Protein AF-J9DM99-F1 (afdb_monomer)

Structure (mmCIF, N/CA/C/O backbone):
data_AF-J9DM99-F1
#
_entry.id   AF-J9DM99-F1
#
loop_
_atom_site.group_PDB
_atom_site.id
_atom_site.type_symbol
_atom_site.label_atom_id
_atom_site.label_alt_id
_atom_site.label_comp_id
_atom_site.label_asym_id
_atom_site.label_entity_id
_atom_site.label_seq_id
_atom_site.pdbx_PDB_ins_code
_atom_site.Cartn_x
_atom_site.Cartn_y
_atom_si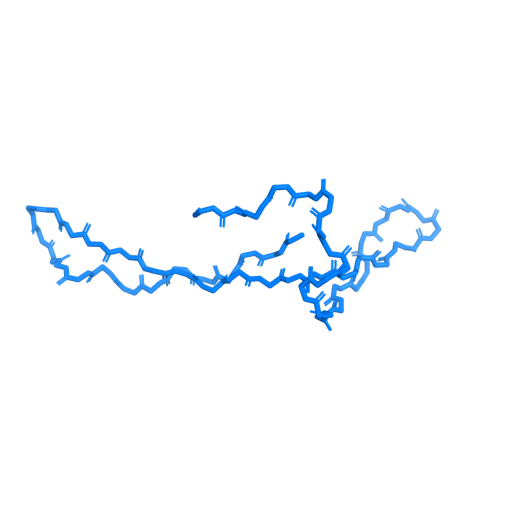te.Cartn_z
_atom_site.occupancy
_atom_site.B_iso_or_equiv
_atom_site.auth_seq_id
_atom_site.auth_comp_id
_atom_site.auth_asym_id
_atom_site.auth_atom_id
_atom_site.pdbx_PDB_model_num
ATOM 1 N N . TRP A 1 1 ? 4.420 -1.877 -5.082 1.00 94.00 1 TRP A N 1
ATOM 2 C CA . TRP A 1 1 ? 3.589 -1.168 -4.083 1.00 94.00 1 TRP A CA 1
ATOM 3 C C . TRP A 1 1 ? 4.444 -0.711 -2.918 1.00 94.00 1 TRP A C 1
ATOM 5 O O . TRP A 1 1 ? 5.311 -1.459 -2.489 1.00 94.00 1 TRP A O 1
ATOM 15 N N . MET A 1 2 ? 4.177 0.476 -2.383 1.00 94.75 2 MET A N 1
ATOM 16 C CA . MET A 1 2 ? 4.791 1.001 -1.164 1.00 94.75 2 MET A CA 1
AT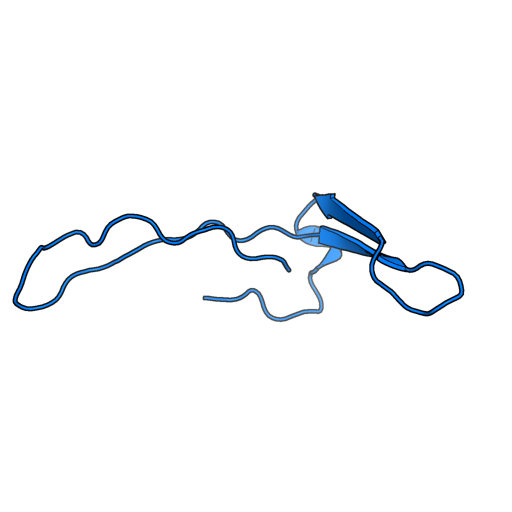OM 17 C C . MET A 1 2 ? 3.701 1.389 -0.165 1.00 94.75 2 MET A C 1
ATOM 19 O O . MET A 1 2 ? 2.703 2.012 -0.531 1.00 94.75 2 MET A O 1
ATOM 23 N N . THR A 1 3 ? 3.894 1.026 1.101 1.00 95.50 3 THR A N 1
ATOM 24 C CA . THR A 1 3 ? 2.968 1.348 2.190 1.00 95.50 3 THR A CA 1
ATOM 25 C C . THR A 1 3 ? 3.454 2.571 2.955 1.00 95.50 3 THR A C 1
ATOM 27 O O . THR A 1 3 ? 4.608 2.626 3.376 1.00 95.50 3 THR A O 1
ATOM 30 N N . GLY A 1 4 ? 2.566 3.539 3.161 1.00 93.56 4 GLY A N 1
ATOM 31 C CA . GLY A 1 4 ? 2.800 4.651 4.071 1.00 93.56 4 GLY A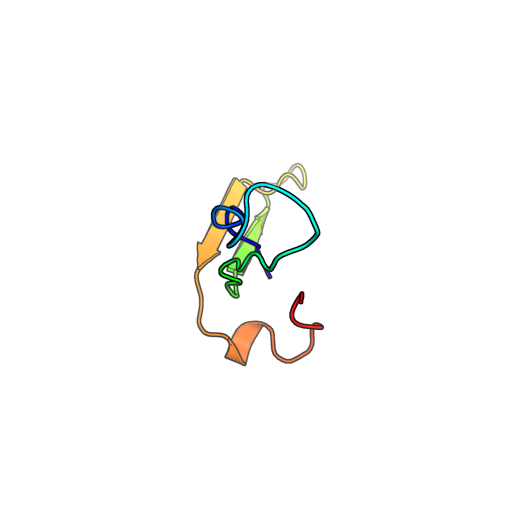 CA 1
ATOM 32 C C . GLY A 1 4 ? 2.725 4.222 5.537 1.00 93.56 4 GLY A C 1
ATOM 33 O O . GLY A 1 4 ? 2.465 3.062 5.861 1.00 93.56 4 GLY A O 1
ATOM 34 N N . LYS A 1 5 ? 2.924 5.195 6.428 1.00 96.06 5 LYS A N 1
ATOM 35 C CA . LYS A 1 5 ? 2.750 4.993 7.869 1.00 96.06 5 LYS A CA 1
ATOM 36 C C . LYS A 1 5 ? 1.302 4.613 8.186 1.00 96.06 5 LYS A C 1
ATOM 38 O O . LYS A 1 5 ? 0.375 5.087 7.523 1.00 96.06 5 LYS A O 1
ATOM 43 N N . TRP A 1 6 ? 1.136 3.778 9.206 1.00 96.31 6 TRP A N 1
ATOM 44 C CA . TRP A 1 6 ? -0.164 3.537 9.819 1.00 96.31 6 TRP A CA 1
ATOM 45 C C . TRP A 1 6 ? -0.701 4.823 10.450 1.00 96.31 6 TRP A C 1
ATOM 47 O O . TRP A 1 6 ? 0.068 5.641 10.960 1.00 96.31 6 TRP A O 1
ATOM 57 N N . SER A 1 7 ? -2.016 5.001 10.379 1.00 96.75 7 SER A N 1
ATOM 58 C CA . SER A 1 7 ? -2.736 5.982 11.177 1.00 96.75 7 SER A CA 1
ATOM 59 C C . SER A 1 7 ? -2.659 5.602 12.648 1.00 96.75 7 SER A C 1
ATOM 61 O O . SER A 1 7 ? -2.347 4.464 13.004 1.00 96.75 7 SER A O 1
ATOM 63 N N . GLU A 1 8 ? -3.026 6.543 13.507 1.00 96.12 8 GLU A N 1
ATOM 64 C CA . GLU A 1 8 ? -3.335 6.202 14.888 1.00 96.12 8 GLU A CA 1
ATOM 65 C C . GLU A 1 8 ? -4.466 5.167 14.937 1.00 96.12 8 GLU A C 1
ATOM 67 O O . GLU A 1 8 ? -5.304 5.077 14.027 1.00 96.12 8 GLU A O 1
ATOM 72 N N . CYS A 1 9 ? -4.445 4.353 15.990 1.00 96.62 9 CYS A N 1
ATOM 73 C CA . CYS A 1 9 ? -5.504 3.396 16.255 1.00 96.62 9 CYS A CA 1
ATOM 74 C C . CYS A 1 9 ? -6.775 4.152 16.658 1.00 96.62 9 CYS A C 1
ATOM 76 O O . CYS A 1 9 ? -6.709 5.113 17.422 1.00 96.62 9 CYS A O 1
ATOM 78 N N . THR A 1 10 ? -7.939 3.697 16.195 1.00 97.31 10 THR A N 1
ATOM 79 C CA . THR A 1 10 ? -9.230 4.310 16.557 1.00 97.31 10 THR A CA 1
ATOM 80 C C . THR A 1 10 ? -9.580 4.192 18.041 1.00 97.31 10 THR A C 1
ATOM 82 O O . THR A 1 10 ? -10.507 4.860 18.489 1.00 97.31 10 THR A O 1
ATOM 85 N N . ALA A 1 11 ? -8.898 3.331 18.798 1.00 96.25 11 ALA A N 1
ATOM 86 C CA . ALA A 1 11 ? -9.101 3.185 20.233 1.00 96.25 11 ALA A CA 1
ATOM 87 C C . ALA A 1 11 ? -7.776 2.955 20.969 1.00 96.25 11 ALA A C 1
ATOM 89 O O . ALA A 1 11 ? -6.807 2.435 20.410 1.00 96.25 11 ALA A O 1
ATOM 90 N N . SER A 1 12 ? -7.755 3.365 22.237 1.00 93.50 12 SER A N 1
ATOM 91 C CA . SER A 1 12 ? -6.605 3.254 23.138 1.00 93.50 12 SER A CA 1
ATOM 92 C C . SER A 1 12 ? -6.537 1.919 23.892 1.00 93.50 12 SER A C 1
ATOM 94 O O . SER A 1 12 ? -5.471 1.572 24.391 1.00 93.50 12 SER A O 1
ATOM 96 N N . CYS A 1 13 ? -7.646 1.177 23.991 1.00 92.06 13 CYS A N 1
ATOM 97 C CA . CYS A 1 13 ? -7.729 -0.164 24.579 1.00 92.06 13 CYS A CA 1
ATOM 98 C C . CYS A 1 13 ? -8.906 -0.960 23.978 1.00 92.06 13 CYS A C 1
ATOM 100 O O . CYS A 1 13 ? -9.777 -0.383 23.332 1.00 92.06 13 CYS A O 1
ATOM 102 N N . ASP A 1 14 ? -8.901 -2.284 24.180 1.00 88.56 14 ASP A N 1
ATOM 103 C CA . ASP A 1 14 ? -9.973 -3.225 23.795 1.00 88.56 14 ASP A CA 1
ATOM 104 C C . ASP A 1 14 ? -10.268 -3.358 22.286 1.00 88.56 14 ASP A C 1
ATOM 106 O O . ASP A 1 14 ? -11.381 -3.671 21.866 1.00 88.56 14 ASP A O 1
ATOM 110 N N . GLY A 1 15 ? -9.236 -3.191 21.456 1.00 91.62 15 GLY A N 1
ATOM 111 C CA . GLY A 1 15 ? -9.304 -3.356 20.001 1.00 91.62 15 GLY A CA 1
ATOM 112 C C . GLY A 1 15 ? -9.232 -2.024 19.256 1.00 91.62 15 GLY A C 1
ATOM 113 O O . GLY A 1 15 ? -8.782 -1.024 19.803 1.00 91.62 15 GLY A O 1
ATOM 114 N N . GLY A 1 16 ? -9.619 -2.020 17.979 1.00 93.94 16 GLY A N 1
ATOM 115 C CA . GLY A 1 16 ? -9.605 -0.834 17.119 1.00 93.94 16 GLY A CA 1
ATOM 116 C C . GLY A 1 16 ? -9.078 -1.120 15.715 1.00 93.94 16 GLY A C 1
ATOM 117 O O . GLY A 1 16 ? -8.620 -2.223 15.416 1.00 93.94 16 GLY A O 1
ATOM 118 N N . TYR A 1 17 ? -9.150 -0.112 14.850 1.00 95.00 17 TYR A N 1
ATOM 119 C CA . TYR A 1 17 ? -8.665 -0.186 13.477 1.00 95.00 17 TYR A CA 1
ATOM 120 C C . TYR A 1 17 ? -7.635 0.904 13.220 1.00 95.00 17 TYR A C 1
ATOM 122 O O . TYR A 1 17 ? -7.667 1.983 13.807 1.00 95.00 17 TYR A O 1
ATOM 130 N N . GLN A 1 18 ? -6.716 0.612 12.314 1.00 95.81 18 GLN A N 1
ATOM 131 C CA . GLN A 1 18 ? -5.745 1.562 11.797 1.00 95.81 18 GLN A CA 1
ATOM 132 C C . GLN A 1 18 ? -5.744 1.429 10.282 1.00 95.81 18 GLN A C 1
ATOM 134 O O . GLN A 1 18 ? -5.962 0.352 9.727 1.00 95.81 18 GLN A O 1
ATOM 139 N N . THR A 1 19 ? -5.551 2.551 9.608 1.00 95.56 19 THR A N 1
ATOM 140 C CA . THR A 1 19 ? -5.542 2.625 8.151 1.00 95.56 19 THR A CA 1
ATOM 141 C C . THR A 1 19 ? -4.170 3.073 7.694 1.00 95.56 19 THR A C 1
ATOM 143 O O . THR A 1 19 ? -3.466 3.788 8.401 1.00 95.56 19 THR A O 1
ATOM 146 N N . ARG A 1 20 ? -3.756 2.667 6.500 1.00 96.50 20 ARG A N 1
ATOM 147 C CA . ARG A 1 20 ? -2.538 3.182 5.876 1.00 96.50 20 ARG A CA 1
ATOM 148 C C . ARG A 1 20 ? -2.786 3.444 4.411 1.00 96.50 20 ARG A C 1
ATOM 150 O O . ARG A 1 20 ? -3.633 2.815 3.780 1.00 96.50 20 ARG A O 1
ATOM 157 N N . LYS A 1 21 ? -2.017 4.371 3.855 1.00 95.12 21 LYS A N 1
ATOM 158 C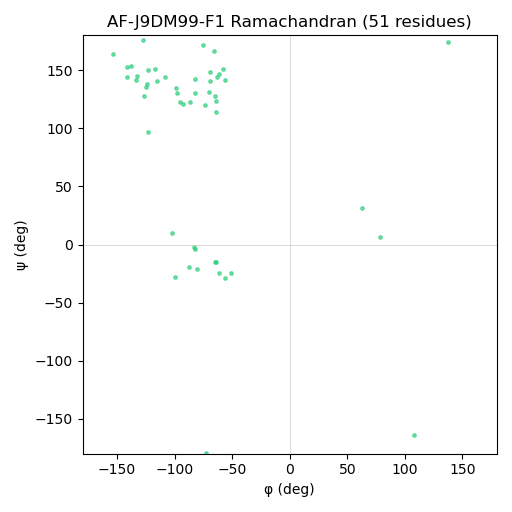 CA . LYS A 1 21 ? -2.028 4.606 2.413 1.00 95.12 21 LYS A CA 1
ATOM 159 C C . LYS A 1 21 ? -1.124 3.589 1.725 1.00 95.12 21 LYS A C 1
ATOM 161 O O . LYS A 1 21 ? -0.056 3.260 2.236 1.00 95.12 21 LYS A O 1
ATOM 166 N N . VAL A 1 22 ? -1.544 3.130 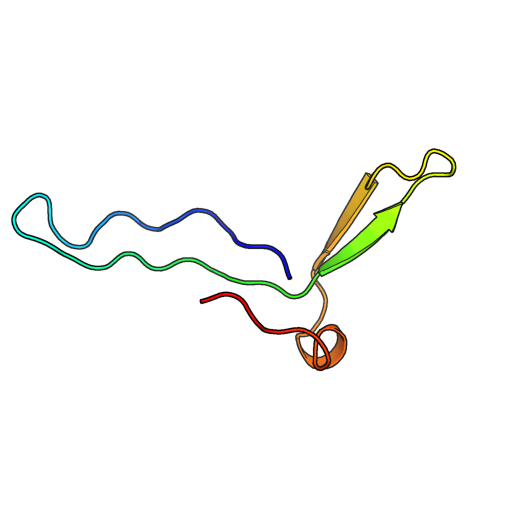0.554 1.00 96.25 22 VAL A N 1
ATOM 167 C CA . VAL A 1 22 ? -0.797 2.199 -0.293 1.00 96.25 22 VAL A CA 1
ATOM 168 C C . VAL A 1 22 ? -0.689 2.827 -1.674 1.00 96.25 22 VAL A C 1
ATOM 170 O O . VAL A 1 22 ? -1.695 3.275 -2.222 1.00 96.25 22 VAL A O 1
ATOM 173 N N . TYR A 1 23 ? 0.528 2.905 -2.204 1.00 95.38 23 TYR A N 1
ATOM 174 C CA . TYR A 1 23 ? 0.824 3.583 -3.463 1.00 95.38 23 TYR A CA 1
ATOM 175 C C . TYR A 1 23 ? 1.516 2.639 -4.437 1.00 95.38 23 TYR A C 1
ATOM 177 O O . TYR A 1 23 ? 2.414 1.886 -4.040 1.00 95.38 23 TYR A O 1
ATOM 185 N N . CYS A 1 24 ? 1.137 2.688 -5.712 1.00 96.62 24 CYS A N 1
ATOM 186 C CA . CYS A 1 24 ? 1.964 2.104 -6.753 1.00 96.62 24 CYS A CA 1
ATOM 187 C C . CYS A 1 24 ? 3.226 2.959 -6.922 1.00 96.62 24 CYS A C 1
ATOM 189 O O . CYS A 1 24 ? 3.162 4.191 -6.969 1.00 96.62 24 CYS A O 1
ATOM 191 N N . VAL A 1 25 ? 4.382 2.300 -6.939 1.00 95.50 25 VAL A N 1
ATOM 192 C CA . VAL A 1 25 ? 5.672 2.958 -7.136 1.00 95.50 25 VAL A CA 1
ATOM 193 C C . VAL A 1 25 ? 6.479 2.182 -8.159 1.00 95.50 25 VAL A C 1
ATOM 195 O O . VAL A 1 25 ? 6.447 0.951 -8.166 1.00 95.50 25 VAL A O 1
ATOM 198 N N . GLU A 1 26 ? 7.191 2.921 -8.994 1.00 93.62 26 GLU A N 1
ATOM 199 C CA . GLU A 1 26 ? 8.254 2.421 -9.850 1.00 93.62 26 GLU A CA 1
ATOM 200 C C . GLU A 1 26 ? 9.575 2.584 -9.094 1.00 93.62 26 GLU A C 1
ATOM 202 O O . GLU A 1 26 ? 9.919 3.691 -8.670 1.00 93.62 26 GLU A O 1
ATOM 207 N N . SER A 1 27 ? 10.277 1.473 -8.875 1.00 91.12 27 SER A N 1
ATOM 208 C CA . SER A 1 27 ? 11.571 1.463 -8.195 1.00 91.12 27 SER A CA 1
ATOM 209 C C . SER A 1 27 ? 12.685 1.498 -9.233 1.00 91.12 27 SER A C 1
ATOM 211 O O . SER A 1 27 ? 12.751 0.617 -10.090 1.00 91.12 27 SER A O 1
ATOM 213 N N . SER A 1 28 ? 13.557 2.501 -9.159 1.00 90.19 28 SER A N 1
ATOM 214 C CA . SER A 1 28 ? 14.784 2.542 -9.952 1.00 90.19 28 SER A CA 1
ATOM 215 C C . SER A 1 28 ? 15.955 2.061 -9.101 1.00 90.19 28 SER A C 1
ATOM 217 O O . SER A 1 28 ? 16.103 2.445 -7.936 1.00 90.19 28 SER A O 1
ATOM 219 N N . ASN A 1 29 ? 16.779 1.195 -9.688 1.00 91.50 29 ASN A N 1
ATOM 220 C CA . ASN A 1 29 ? 17.972 0.662 -9.046 1.00 91.50 29 ASN A CA 1
ATOM 221 C C . ASN A 1 29 ? 19.214 1.268 -9.695 1.00 91.50 29 ASN A C 1
ATOM 223 O O . ASN A 1 29 ? 19.244 1.469 -10.909 1.00 91.50 29 ASN A O 1
ATOM 227 N N . ASP A 1 30 ? 20.247 1.514 -8.897 1.00 88.94 30 ASP A N 1
ATOM 228 C CA . ASP A 1 30 ? 21.573 1.817 -9.426 1.00 88.94 30 ASP A CA 1
ATOM 229 C C . ASP A 1 30 ? 22.253 0.531 -9.946 1.00 88.94 30 ASP A C 1
ATOM 231 O O . ASP A 1 30 ? 21.775 -0.587 -9.736 1.00 88.94 30 ASP A O 1
ATOM 235 N N . THR A 1 31 ? 23.398 0.678 -10.606 1.00 89.75 31 THR A N 1
ATOM 236 C CA . THR A 1 31 ? 24.277 -0.397 -11.102 1.00 89.75 31 THR A CA 1
ATOM 237 C C . THR A 1 31 ? 24.647 -1.443 -10.045 1.00 89.75 31 THR A C 1
ATOM 239 O O . THR A 1 31 ? 24.927 -2.592 -10.383 1.00 89.75 31 THR A O 1
ATOM 242 N N . SER A 1 32 ? 24.596 -1.072 -8.765 1.00 90.38 32 SER A N 1
ATOM 243 C CA . SER A 1 32 ? 24.803 -1.951 -7.608 1.00 90.38 32 SER A CA 1
ATOM 244 C C . SER A 1 32 ? 23.559 -2.754 -7.184 1.00 90.38 32 SER A C 1
ATOM 246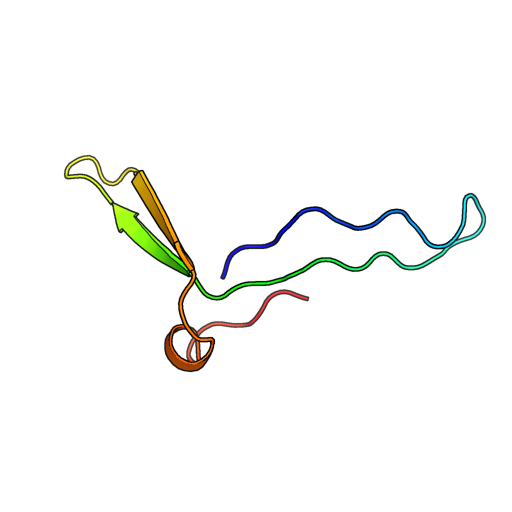 O O . SER A 1 32 ? 23.631 -3.546 -6.245 1.00 90.38 32 SER A O 1
ATOM 248 N N . GLY A 1 33 ? 22.412 -2.565 -7.846 1.00 83.69 33 GLY A N 1
ATOM 249 C CA . GLY A 1 33 ? 21.139 -3.214 -7.513 1.00 83.69 33 GLY A CA 1
ATOM 250 C C . GLY A 1 33 ? 20.405 -2.593 -6.319 1.00 83.69 33 GLY A C 1
ATOM 251 O O . GLY A 1 33 ? 19.386 -3.128 -5.884 1.00 83.69 33 GLY A O 1
ATOM 252 N N . ILE A 1 34 ? 20.899 -1.473 -5.787 1.00 88.44 34 ILE A N 1
ATOM 253 C CA . ILE A 1 34 ? 20.272 -0.744 -4.681 1.00 88.44 34 ILE A CA 1
ATOM 254 C C . ILE A 1 34 ? 19.164 0.159 -5.227 1.00 88.44 34 ILE A C 1
ATOM 256 O O . ILE A 1 34 ? 19.406 0.937 -6.149 1.00 88.44 34 ILE A O 1
ATOM 260 N N . VAL A 1 35 ? 17.971 0.084 -4.625 1.00 89.31 35 VAL A N 1
ATOM 261 C CA . VAL A 1 35 ? 16.854 0.994 -4.924 1.00 89.31 35 VAL A CA 1
ATOM 262 C C . VAL A 1 35 ? 17.254 2.410 -4.517 1.00 89.31 35 VAL A C 1
ATOM 264 O O . VAL A 1 35 ? 17.423 2.695 -3.330 1.00 89.31 35 VAL A O 1
ATOM 267 N N . VAL A 1 36 ? 17.392 3.293 -5.499 1.00 88.06 36 VAL A N 1
ATOM 268 C CA . VAL A 1 36 ? 17.771 4.701 -5.308 1.00 88.06 36 VAL A CA 1
ATOM 269 C C . VAL A 1 36 ? 16.56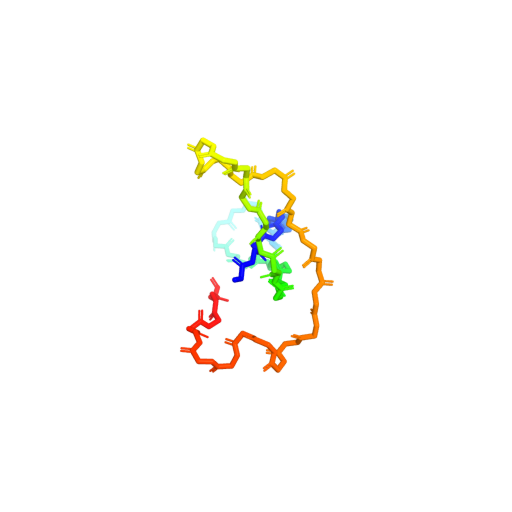2 5.624 -5.338 1.00 88.06 36 VAL A C 1
ATOM 271 O O . VAL A 1 36 ? 16.561 6.649 -4.658 1.00 88.06 36 VAL A O 1
ATOM 274 N N . GLU A 1 37 ? 15.498 5.243 -6.045 1.00 91.00 37 GLU A N 1
ATOM 275 C CA . GLU A 1 37 ? 14.278 6.040 -6.111 1.00 91.00 37 GLU A CA 1
ATOM 276 C C . GLU A 1 37 ? 13.029 5.161 -6.088 1.00 91.00 37 GLU A C 1
ATOM 278 O O . GLU A 1 37 ? 12.992 4.073 -6.660 1.00 91.00 37 GLU A O 1
ATOM 283 N N . ASN A 1 38 ? 11.979 5.662 -5.436 1.00 93.44 38 ASN A N 1
ATOM 284 C CA . ASN A 1 38 ? 10.635 5.104 -5.518 1.00 93.44 38 ASN A CA 1
ATOM 285 C C . ASN A 1 38 ? 9.692 6.196 -6.003 1.00 93.44 38 ASN A C 1
ATOM 287 O O . ASN A 1 38 ? 9.209 7.021 -5.221 1.00 93.44 38 ASN A O 1
ATOM 291 N N . ARG A 1 39 ? 9.427 6.203 -7.305 1.00 94.12 39 ARG A N 1
ATOM 292 C CA . ARG A 1 39 ? 8.570 7.204 -7.930 1.00 94.12 39 ARG A CA 1
ATOM 293 C C . ARG A 1 39 ? 7.123 6.752 -7.843 1.00 94.12 39 ARG A C 1
ATOM 295 O O . ARG A 1 39 ? 6.780 5.680 -8.330 1.00 94.12 39 ARG A O 1
ATOM 302 N N . LYS A 1 40 ? 6.251 7.562 -7.238 1.00 95.50 40 LYS A N 1
ATOM 303 C CA . LYS A 1 40 ? 4.808 7.280 -7.225 1.00 95.50 40 LYS A CA 1
ATOM 304 C C . LYS A 1 40 ? 4.257 7.347 -8.650 1.00 95.50 40 LYS A C 1
ATOM 306 O O . LYS A 1 40 ? 4.427 8.357 -9.330 1.00 95.50 40 LYS A O 1
ATOM 311 N N . VAL A 1 41 ? 3.562 6.294 -9.061 1.00 96.00 41 VAL A N 1
ATOM 312 C CA . VAL A 1 41 ? 2.911 6.178 -10.372 1.00 96.00 41 VAL A CA 1
ATOM 313 C C . VAL A 1 41 ? 1.441 5.792 -10.197 1.00 96.00 41 VAL A C 1
ATOM 315 O O . VAL A 1 41 ? 0.971 5.599 -9.074 1.00 96.00 41 VAL A O 1
ATOM 318 N N . ASP A 1 42 ? 0.702 5.737 -11.301 1.00 95.88 42 ASP A N 1
ATOM 319 C CA . ASP A 1 42 ? -0.695 5.307 -11.292 1.00 95.88 42 ASP A CA 1
ATOM 320 C C . ASP A 1 42 ? -0.827 3.804 -10.984 1.00 95.88 42 ASP A C 1
ATOM 322 O O . ASP A 1 42 ? 0.043 3.002 -11.331 1.00 95.88 42 ASP A O 1
ATOM 326 N N . ASP A 1 43 ? -1.924 3.411 -10.337 1.00 95.12 43 ASP A N 1
ATOM 327 C CA . ASP A 1 43 ? -2.150 2.035 -9.887 1.00 95.12 43 ASP A CA 1
ATOM 328 C C . ASP A 1 43 ? -2.182 1.025 -11.051 1.00 95.12 43 ASP A C 1
ATOM 330 O O . ASP A 1 43 ? -1.819 -0.140 -10.848 1.00 95.12 43 ASP A O 1
ATOM 334 N N . HIS A 1 44 ? -2.507 1.453 -12.282 1.00 95.62 44 HIS A N 1
ATOM 335 C CA . HIS A 1 44 ? -2.459 0.570 -13.452 1.00 95.62 44 HIS A CA 1
ATOM 336 C C . HIS A 1 44 ? -1.055 0.064 -13.790 1.00 95.62 44 HIS A C 1
ATOM 338 O O . HIS A 1 44 ? -0.961 -0.885 -14.552 1.00 95.62 44 HIS A O 1
ATOM 344 N N . TYR A 1 45 ? 0.031 0.634 -13.255 1.00 95.44 45 TYR A N 1
ATOM 345 C CA . TYR A 1 45 ? 1.385 0.092 -13.451 1.00 95.44 45 TYR A CA 1
ATOM 346 C C . TYR A 1 45 ? 1.688 -1.092 -12.520 1.00 95.44 45 TYR A C 1
ATOM 348 O O . TYR A 1 45 ? 2.545 -1.917 -12.826 1.00 95.44 45 TYR A O 1
ATOM 356 N N . CYS A 1 46 ? 0.957 -1.228 -11.410 1.00 95.31 46 CYS A N 1
ATOM 357 C CA . CYS A 1 46 ? 1.138 -2.305 -10.433 1.00 95.31 46 CYS A CA 1
ATOM 358 C C . CYS A 1 46 ? 0.078 -3.413 -10.553 1.00 95.31 46 CYS A C 1
ATOM 360 O O . CYS A 1 46 ? 0.015 -4.283 -9.684 1.00 95.31 46 CYS A O 1
ATOM 362 N N . TRP A 1 47 ? -0.744 -3.403 -11.608 1.00 94.06 47 TRP A N 1
ATOM 363 C CA . TRP A 1 47 ? -1.919 -4.272 -11.773 1.00 94.06 47 TRP A CA 1
ATOM 364 C C . TRP A 1 47 ? -1.641 -5.781 -11.691 1.00 94.06 47 TRP A C 1
ATOM 366 O O . TRP A 1 47 ? -2.504 -6.538 -11.260 1.00 94.06 47 TRP A O 1
ATOM 376 N N . GLN A 1 48 ? -0.435 -6.223 -12.060 1.00 94.00 48 GLN A N 1
ATOM 377 C CA . GLN A 1 48 ? -0.028 -7.636 -11.987 1.00 94.00 48 GLN A CA 1
ATOM 378 C C . GLN A 1 48 ? 0.447 -8.058 -10.589 1.00 94.00 48 GLN A C 1
ATOM 380 O O . GLN A 1 48 ? 0.769 -9.222 -10.367 1.00 94.00 48 GLN A O 1
ATOM 385 N N . THR A 1 49 ? 0.528 -7.125 -9.639 1.00 91.50 49 THR A N 1
ATOM 386 C CA . THR A 1 49 ? 1.054 -7.373 -8.293 1.00 91.50 49 THR A CA 1
ATOM 387 C C . THR A 1 49 ? -0.040 -7.201 -7.248 1.00 91.50 49 THR A C 1
ATOM 389 O O . THR A 1 49 ? -0.856 -6.282 -7.327 1.00 91.50 49 THR A O 1
ATOM 392 N N . HIS A 1 50 ? -0.050 -8.065 -6.233 1.00 92.56 50 HIS A N 1
ATOM 393 C CA . HIS A 1 50 ? -1.049 -7.995 -5.171 1.00 92.56 50 HIS A CA 1
ATOM 394 C C . HIS A 1 50 ? -0.914 -6.688 -4.378 1.00 92.56 50 HIS A C 1
ATOM 396 O O . HIS A 1 50 ? 0.158 -6.390 -3.845 1.00 92.56 50 HIS A O 1
ATOM 402 N N . ARG A 1 51 ? -2.001 -5.911 -4.306 1.00 93.44 51 ARG A N 1
ATOM 403 C CA . ARG A 1 51 ? -2.052 -4.664 -3.541 1.00 93.44 51 ARG A CA 1
ATOM 404 C C . ARG A 1 51 ? -2.100 -4.990 -2.045 1.00 93.44 51 ARG A C 1
ATOM 406 O O . ARG A 1 51 ? -3.047 -5.650 -1.627 1.00 93.44 51 ARG A O 1
ATOM 413 N N . PRO A 1 52 ? -1.117 -4.538 -1.246 1.00 91.31 52 PRO A N 1
ATOM 414 C CA . PRO A 1 52 ? -1.102 -4.791 0.190 1.00 91.31 52 PRO A CA 1
ATOM 415 C C . PRO A 1 52 ? -2.370 -4.290 0.884 1.00 91.31 52 PRO A C 1
ATOM 417 O O . PRO A 1 52 ? -2.860 -3.204 0.558 1.00 91.31 52 PRO A O 1
ATOM 420 N N . VAL A 1 53 ? -2.840 -5.073 1.858 1.00 81.31 53 VAL A N 1
ATOM 421 C CA . VAL A 1 53 ? -3.939 -4.733 2.776 1.00 81.31 53 VAL A CA 1
AT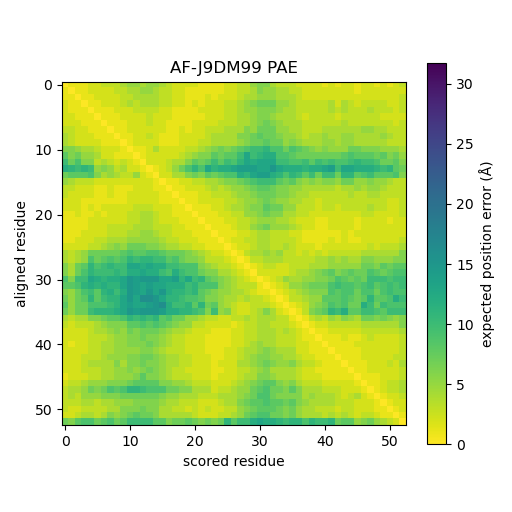OM 422 C C . VAL A 1 53 ? -3.381 -4.073 4.033 1.00 81.31 53 VAL A C 1
ATOM 424 O O . VAL A 1 53 ? -2.295 -4.501 4.494 1.00 81.31 53 VAL A O 1
#

Solvent-accessible surface area (backbone atoms only — not comparable to full-atom values): 3508 Å² total; per-residue (Å²): 109,47,72,54,70,69,47,74,60,76,40,95,66,98,60,73,54,64,54,60,53,71,41,27,46,51,74,43,59,48,99,85,68,47,77,76,44,72,45,79,50,62,60,80,81,38,67,94,49,89,78,84,129

pLDDT: mean 93.31, std 3.3, range [81.31, 97.31]

Sequence (53 aa):
WMTGKWSECTASCDGGYQTRKVYCVESSNDTSGIVVENRKVDDHYCWQTHRPV

Radius of gyration: 15.08 Å; Cα contacts (8 Å, |Δi|>4): 78; chains: 1; bounding box: 35×15×38 Å

Organism: Wuchereria bancrofti (NCBI:txid6293)

Foldseek 3Di:
DDKADWDDFPDPDDDGDIDIDFFDWDFDADPVRHGPDTHTDDCVVCVVPDTDD

Mean predicted aligned error: 4.44 Å

Nearest PDB structures (foldseek):
  6ywy-assembly1_S  TM=2.851E-01  e=7.863E+00  Neurospora crassa

Secondary structure (DSSP, 8-state):
-EEEEEPPPS-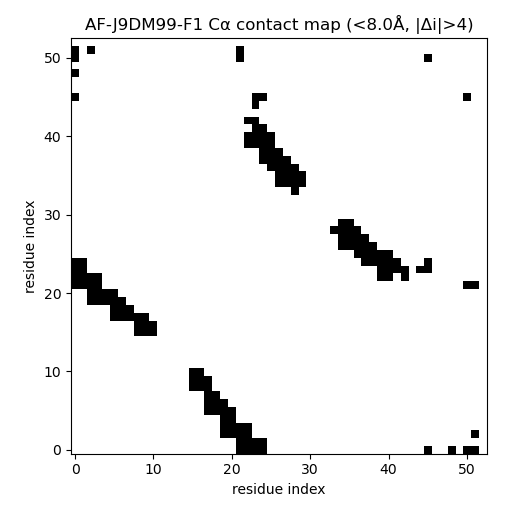SSS-----EEEE-EEEEE-TTS-EEEEEE--GGGSTTSPPP-

InterPro domains:
  IPR000884 Thrombospondin type-1 (TSP1) repeat [PS50092] (1-25)
  IPR036383 Thrombospondin type-1 repeat superfamily [G3DSA:2.20.100.10] (1-53)
  IPR036383 Thrombospondin type-1 repeat superfamily [SSF82895] (1-47)